Protein AF-A0A7S4AYZ2-F1 (afdb_monomer_lite)

Radius of gyration: 15.73 Å; chains: 1; bounding box: 44×22×60 Å

Sequence (124 aa):
MPMAVESQPIQPYELGKRILAAESVDELFSIFARHGGLYSGINVSATWTRLAKLTRGPTLSLDEKLLTLALHSKSMVERGELNARALANVAYAVARCTGKARLYTTPLFSAIADASTPQAYAFK

Secondary structure (DSSP, 8-state):
--------PPPHHHHHHHHHH--SHHHHHHHHHHHGGG--HHHHHHHHHHHHHHT-SS----HHHHHHHHHHHHHHHHTT-S-HHHHHHHHHHHHT--THHHHHHHHHHHHHHHHHS-------

Structure (mmCIF, N/CA/C/O backbone):
data_AF-A0A7S4AYZ2-F1
#
_entry.id   AF-A0A7S4AYZ2-F1
#
loop_
_atom_site.group_PDB
_atom_site.id
_atom_site.type_symbol
_atom_site.label_atom_id
_atom_site.label_alt_id
_atom_site.label_comp_id
_atom_site.label_asym_id
_atom_site.label_entity_id
_atom_site.label_seq_id
_atom_site.pdbx_PDB_ins_code
_atom_site.Cartn_x
_atom_site.Cartn_y
_atom_site.Cartn_z
_atom_site.occupancy
_atom_site.B_iso_or_equiv
_atom_site.auth_seq_id
_atom_site.auth_comp_id
_atom_site.auth_asym_id
_atom_site.auth_atom_id
_atom_site.pdbx_PDB_model_num
ATOM 1 N N . MET A 1 1 ? 27.521 8.648 27.748 1.00 45.00 1 MET A N 1
ATOM 2 C CA . MET A 1 1 ? 27.099 8.800 26.339 1.00 45.00 1 MET A CA 1
ATOM 3 C C . MET A 1 1 ? 26.248 7.591 25.983 1.00 45.00 1 MET A C 1
ATOM 5 O O . MET A 1 1 ? 26.769 6.491 26.122 1.00 45.00 1 MET A O 1
ATOM 9 N N . PRO A 1 2 ? 24.958 7.728 25.632 1.00 47.03 2 PRO A N 1
ATOM 10 C CA . PRO A 1 2 ? 24.174 6.583 25.191 1.00 47.03 2 PRO A CA 1
ATOM 11 C C . PRO A 1 2 ? 24.628 6.202 23.782 1.00 47.03 2 PRO A C 1
ATOM 13 O O . PRO A 1 2 ? 24.731 7.063 22.909 1.00 47.03 2 PRO A O 1
ATOM 16 N N . MET A 1 3 ? 24.936 4.922 23.587 1.00 39.75 3 MET A N 1
ATOM 17 C CA . MET A 1 3 ? 25.272 4.366 22.283 1.00 39.75 3 MET A CA 1
ATOM 18 C C . MET A 1 3 ? 24.071 4.518 21.350 1.00 39.75 3 MET A C 1
ATOM 20 O O . MET A 1 3 ? 22.962 4.102 21.690 1.00 39.75 3 MET A O 1
ATOM 24 N N . ALA A 1 4 ? 24.296 5.112 20.179 1.00 47.03 4 ALA A N 1
ATOM 25 C CA . ALA A 1 4 ? 23.352 5.033 19.081 1.00 47.03 4 ALA A CA 1
ATOM 26 C C . ALA A 1 4 ? 23.152 3.548 18.760 1.00 47.03 4 ALA A C 1
ATOM 28 O O . ALA A 1 4 ? 24.080 2.867 18.328 1.00 47.03 4 ALA A O 1
ATOM 29 N N . VAL A 1 5 ? 21.956 3.030 19.036 1.00 45.28 5 VAL A N 1
ATOM 30 C CA . VAL A 1 5 ? 21.545 1.714 18.558 1.00 45.28 5 VAL A CA 1
ATOM 31 C C . VAL A 1 5 ? 21.401 1.859 17.049 1.00 45.28 5 VAL A C 1
ATOM 33 O O . VAL A 1 5 ? 20.355 2.283 16.553 1.00 45.28 5 VAL A O 1
ATOM 36 N N . GLU A 1 6 ? 22.483 1.581 16.322 1.00 44.69 6 GLU A N 1
ATOM 37 C CA . GLU A 1 6 ? 22.440 1.399 14.878 1.00 44.69 6 GLU A CA 1
ATOM 38 C C . GLU A 1 6 ? 21.406 0.315 14.598 1.00 44.69 6 GLU A C 1
ATOM 40 O O . GLU A 1 6 ? 21.580 -0.872 14.881 1.00 44.69 6 GLU A O 1
ATOM 45 N N . SER A 1 7 ? 20.252 0.766 14.120 1.00 53.22 7 SER A N 1
ATOM 46 C CA . SER A 1 7 ? 19.160 -0.105 13.737 1.00 53.22 7 SER A CA 1
ATOM 47 C C . SER A 1 7 ? 19.644 -0.857 12.507 1.00 53.22 7 SER A C 1
ATOM 49 O O . SER A 1 7 ? 19.726 -0.262 11.434 1.00 53.22 7 SER A O 1
ATOM 51 N N . GLN A 1 8 ? 20.022 -2.130 12.661 1.00 51.75 8 GLN A N 1
ATOM 52 C CA . GLN A 1 8 ? 20.394 -2.972 11.525 1.00 51.75 8 GLN A CA 1
ATOM 53 C C . GLN A 1 8 ? 19.363 -2.811 10.392 1.00 51.75 8 GLN A C 1
ATOM 55 O O . GLN A 1 8 ? 18.158 -2.769 10.680 1.00 51.75 8 GLN A O 1
ATOM 60 N N . PRO A 1 9 ? 19.795 -2.733 9.118 1.00 59.00 9 PRO A N 1
ATOM 61 C CA . PRO A 1 9 ? 18.874 -2.637 7.995 1.00 59.00 9 PRO A CA 1
ATOM 62 C C . PRO A 1 9 ? 17.898 -3.814 8.039 1.00 59.00 9 PRO A C 1
ATOM 64 O O . PRO A 1 9 ? 18.303 -4.975 7.945 1.00 59.00 9 PRO A O 1
ATOM 67 N N . ILE A 1 10 ? 16.605 -3.534 8.218 1.00 67.44 10 ILE A N 1
ATOM 68 C CA . ILE A 1 10 ? 15.588 -4.585 8.206 1.00 67.44 10 ILE A CA 1
ATOM 69 C C . ILE A 1 10 ? 15.531 -5.146 6.788 1.00 67.44 10 ILE A C 1
ATOM 71 O O . ILE A 1 10 ? 15.185 -4.439 5.843 1.00 67.44 10 ILE A O 1
ATOM 75 N N . GLN A 1 11 ? 15.858 -6.430 6.654 1.00 78.62 11 GLN A N 1
ATOM 76 C CA . GLN A 1 11 ? 15.772 -7.145 5.385 1.00 78.62 11 GLN A CA 1
ATOM 77 C C . GLN A 1 11 ? 14.334 -7.085 4.836 1.00 78.62 11 GLN A C 1
ATOM 79 O O . GLN A 1 11 ? 13.388 -7.245 5.616 1.00 78.62 11 GLN A O 1
ATOM 84 N N . PRO A 1 12 ? 14.130 -6.925 3.512 1.00 76.44 12 PRO A N 1
ATOM 85 C CA . PRO A 1 12 ? 12.796 -6.793 2.922 1.00 76.44 12 PRO A CA 1
ATOM 86 C C . PRO A 1 12 ? 11.817 -7.896 3.346 1.00 76.44 12 PRO A C 1
ATOM 88 O O . PRO A 1 12 ? 10.649 -7.623 3.597 1.00 76.44 12 PRO A O 1
ATOM 91 N N . TYR A 1 13 ? 12.299 -9.129 3.505 1.00 80.69 13 TYR A N 1
ATOM 92 C CA . TYR A 1 13 ? 11.485 -10.259 3.952 1.00 80.69 13 TYR A CA 1
ATOM 93 C C . TYR A 1 13 ? 10.962 -10.112 5.393 1.00 80.69 13 TYR A C 1
ATOM 95 O O . TYR A 1 13 ? 9.785 -10.361 5.659 1.00 80.69 13 TYR A O 1
ATOM 103 N N . GLU A 1 14 ? 11.808 -9.659 6.321 1.00 85.81 14 GLU A N 1
ATOM 104 C CA . GLU A 1 14 ? 11.422 -9.432 7.720 1.00 85.81 14 GLU A CA 1
ATOM 105 C C . GLU A 1 14 ? 10.459 -8.247 7.851 1.00 85.81 14 GLU A C 1
ATOM 107 O O . GLU A 1 14 ? 9.512 -8.289 8.641 1.00 85.81 14 GLU A O 1
ATOM 112 N N . LEU A 1 15 ? 10.630 -7.221 7.012 1.00 88.31 15 LEU A N 1
ATOM 113 C CA . LEU A 1 15 ? 9.667 -6.128 6.916 1.00 88.31 15 LEU A CA 1
ATOM 114 C C . LEU A 1 15 ? 8.310 -6.623 6.392 1.00 88.31 15 LEU A C 1
ATOM 116 O O . LEU A 1 15 ? 7.276 -6.278 6.962 1.00 88.31 15 LEU A O 1
ATOM 120 N N . GLY A 1 16 ? 8.309 -7.492 5.377 1.00 89.00 16 GLY A N 1
ATOM 121 C CA . GLY A 1 16 ? 7.105 -8.142 4.859 1.00 89.00 16 GLY A CA 1
ATOM 122 C C . GLY A 1 16 ? 6.338 -8.929 5.926 1.00 89.00 16 GLY A C 1
ATOM 123 O O . GLY A 1 16 ? 5.117 -8.800 6.025 1.00 89.00 16 GLY A O 1
ATOM 124 N N . LYS A 1 17 ? 7.033 -9.689 6.785 1.00 89.88 17 LYS A N 1
ATOM 125 C CA . LYS A 1 17 ? 6.398 -10.392 7.917 1.00 89.88 17 LYS A CA 1
ATOM 126 C C . LYS A 1 17 ? 5.720 -9.428 8.887 1.00 89.88 17 LYS A C 1
ATOM 128 O O . LYS A 1 17 ? 4.570 -9.654 9.250 1.00 89.88 17 LYS A O 1
ATOM 133 N N . ARG A 1 18 ? 6.401 -8.342 9.270 1.00 92.06 18 ARG A N 1
ATOM 134 C CA . ARG A 1 18 ? 5.843 -7.315 10.170 1.00 92.06 18 ARG A CA 1
ATOM 135 C C . ARG A 1 18 ? 4.607 -6.649 9.575 1.00 92.06 18 ARG A C 1
ATOM 137 O O . ARG A 1 18 ? 3.596 -6.524 10.253 1.00 92.06 18 ARG A O 1
ATOM 144 N N . ILE A 1 19 ? 4.663 -6.293 8.291 1.00 94.06 19 ILE A N 1
ATOM 145 C CA . ILE A 1 19 ? 3.518 -5.749 7.551 1.00 94.06 19 ILE A CA 1
ATOM 146 C C . ILE A 1 19 ? 2.325 -6.708 7.622 1.00 94.06 19 ILE A C 1
ATOM 148 O O . ILE A 1 19 ? 1.208 -6.287 7.906 1.00 94.06 19 ILE A O 1
ATOM 152 N N . LEU A 1 20 ? 2.543 -8.001 7.373 1.00 92.31 20 LEU A N 1
ATOM 153 C CA . LEU A 1 20 ? 1.466 -8.992 7.373 1.00 92.31 20 LEU A CA 1
ATOM 154 C C . LEU A 1 20 ? 0.916 -9.298 8.773 1.00 92.31 20 LEU A C 1
ATOM 156 O O . LEU A 1 20 ? -0.255 -9.680 8.876 1.00 92.31 20 LEU A O 1
ATOM 160 N N . ALA A 1 21 ? 1.739 -9.125 9.808 1.00 93.81 21 ALA A N 1
ATOM 161 C CA . ALA A 1 21 ? 1.371 -9.301 11.208 1.00 93.81 21 ALA A CA 1
ATOM 162 C C . ALA A 1 21 ? 0.566 -8.121 11.778 1.00 93.81 21 ALA A C 1
ATOM 164 O O . ALA A 1 21 ? -0.198 -8.343 12.707 1.00 93.81 21 ALA A O 1
ATOM 165 N N . ALA A 1 22 ? 0.676 -6.919 11.197 1.00 94.38 22 ALA A N 1
ATOM 166 C CA . ALA A 1 22 ? 0.035 -5.705 11.711 1.00 94.38 22 ALA A CA 1
ATOM 167 C C . ALA A 1 22 ? -1.461 -5.902 12.006 1.00 94.38 22 ALA A C 1
ATOM 169 O O . ALA A 1 22 ? -2.245 -6.197 11.102 1.00 94.38 22 ALA A O 1
ATOM 170 N N . GLU A 1 23 ? -1.883 -5.729 13.249 1.00 91.69 23 GLU A N 1
ATOM 171 C CA . GLU A 1 23 ? -3.230 -6.039 13.734 1.00 91.69 23 GLU A CA 1
ATOM 172 C C . GLU A 1 23 ? -4.233 -4.915 13.461 1.00 91.69 23 GLU A C 1
ATOM 174 O O . GLU A 1 23 ? -5.439 -5.154 13.417 1.00 91.69 23 GLU A O 1
ATOM 179 N N . SER A 1 24 ? -3.742 -3.701 13.205 1.00 90.38 24 SER A N 1
ATOM 180 C CA . SER A 1 24 ? -4.565 -2.519 12.944 1.00 90.38 24 SER A CA 1
ATOM 181 C C . SER A 1 24 ? -4.049 -1.680 11.776 1.00 90.38 24 SER A C 1
ATOM 183 O O . SER A 1 24 ? -2.901 -1.796 11.338 1.00 90.38 24 SER A O 1
ATOM 185 N N . VAL A 1 25 ? -4.916 -0.809 11.250 1.00 89.19 25 VAL A N 1
ATOM 186 C CA . VAL A 1 25 ? -4.551 0.110 10.163 1.00 89.19 25 VAL A CA 1
ATOM 187 C C . VAL A 1 25 ? -3.525 1.145 10.637 1.00 89.19 25 VAL A C 1
ATOM 189 O O . VAL A 1 25 ? -2.601 1.474 9.895 1.00 89.19 25 VAL A O 1
ATOM 192 N N . ASP A 1 26 ? -3.633 1.621 11.879 1.00 89.50 26 ASP A N 1
ATOM 193 C CA . ASP A 1 26 ? -2.661 2.557 12.450 1.00 89.50 26 ASP A CA 1
ATOM 194 C C . ASP A 1 26 ? -1.290 1.922 12.668 1.00 89.50 26 ASP A C 1
ATOM 196 O O . ASP A 1 26 ? -0.272 2.561 12.394 1.00 89.50 26 ASP A O 1
ATOM 200 N N . GLU A 1 27 ? -1.241 0.658 13.091 1.00 92.19 27 GLU A N 1
ATOM 201 C CA . GLU A 1 27 ? 0.013 -0.089 13.167 1.00 92.19 27 GLU A CA 1
ATOM 202 C C . GLU A 1 27 ? 0.635 -0.251 11.776 1.00 92.19 27 GLU A C 1
ATOM 204 O O . GLU A 1 27 ? 1.815 0.045 11.584 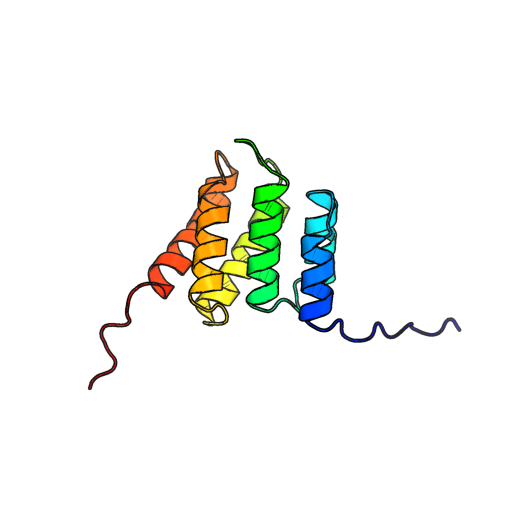1.00 92.19 27 GLU A O 1
ATOM 209 N N . LEU A 1 28 ? -0.170 -0.629 10.779 1.00 93.81 28 LEU A N 1
ATOM 210 C CA . LEU A 1 28 ? 0.289 -0.766 9.400 1.00 93.81 28 LEU A CA 1
ATOM 211 C C . LEU A 1 28 ? 0.881 0.546 8.860 1.00 93.81 28 LEU A C 1
ATOM 213 O O . LEU A 1 28 ? 1.965 0.545 8.272 1.00 93.81 28 LEU A O 1
ATOM 217 N N . PHE A 1 29 ? 0.214 1.679 9.095 1.00 92.44 29 PHE A N 1
ATOM 218 C CA . PHE A 1 29 ? 0.747 2.980 8.697 1.00 92.44 29 PHE A CA 1
ATOM 219 C C . PHE A 1 29 ? 1.947 3.425 9.535 1.00 92.44 29 PHE A C 1
ATOM 221 O O . PHE A 1 29 ? 2.808 4.123 9.009 1.00 92.44 29 PHE A O 1
ATOM 228 N N . SER A 1 30 ? 2.059 3.006 10.795 1.00 91.81 30 SER A N 1
ATOM 229 C CA . SER A 1 30 ? 3.249 3.265 11.616 1.00 91.81 30 SER A CA 1
ATOM 230 C C . SER A 1 30 ? 4.470 2.507 11.085 1.00 91.81 30 SER A C 1
ATOM 232 O O . SER A 1 30 ? 5.568 3.064 11.021 1.00 91.81 30 SER A O 1
ATOM 234 N N . ILE A 1 31 ? 4.279 1.263 10.629 1.00 93.75 31 ILE A N 1
ATOM 235 C CA . ILE A 1 31 ? 5.315 0.487 9.932 1.00 93.75 31 ILE A CA 1
ATOM 236 C C . ILE A 1 31 ? 5.721 1.198 8.637 1.00 93.75 31 ILE A C 1
ATOM 238 O O . ILE A 1 31 ? 6.914 1.345 8.369 1.00 93.75 31 ILE A O 1
ATOM 242 N N . PHE A 1 32 ? 4.749 1.667 7.849 1.00 93.56 32 PHE A N 1
ATOM 243 C CA . PHE A 1 32 ? 5.020 2.420 6.623 1.00 93.56 32 PHE A CA 1
ATOM 244 C C . PHE A 1 32 ? 5.756 3.740 6.893 1.00 93.56 32 PHE A C 1
ATOM 246 O O . PHE A 1 32 ? 6.760 4.009 6.247 1.00 93.56 32 PHE A O 1
ATOM 253 N N . ALA A 1 33 ? 5.339 4.532 7.880 1.00 91.31 33 ALA A N 1
ATOM 254 C CA . ALA A 1 33 ? 6.001 5.791 8.216 1.00 91.31 33 ALA A CA 1
ATOM 255 C C . ALA A 1 33 ? 7.464 5.584 8.641 1.00 91.31 33 ALA A C 1
ATOM 257 O O . ALA A 1 33 ? 8.331 6.383 8.298 1.00 91.31 33 ALA A O 1
ATOM 258 N N . ARG A 1 34 ? 7.755 4.491 9.358 1.00 92.38 34 ARG A N 1
ATOM 259 C CA . ARG A 1 34 ? 9.106 4.188 9.846 1.00 92.38 34 ARG A CA 1
ATOM 260 C C . ARG A 1 34 ? 10.015 3.559 8.789 1.00 92.38 34 ARG A C 1
ATOM 262 O O . ARG A 1 34 ? 11.221 3.779 8.822 1.00 92.38 34 ARG A O 1
ATOM 269 N N . HIS A 1 35 ? 9.462 2.746 7.891 1.00 91.69 35 HIS A N 1
ATOM 270 C CA . HIS A 1 35 ? 10.252 1.892 6.997 1.00 91.69 35 HIS A CA 1
ATOM 271 C C . HIS A 1 35 ? 9.924 2.059 5.509 1.00 91.69 35 HIS A C 1
ATOM 273 O O . HIS A 1 35 ? 10.508 1.359 4.689 1.00 91.69 35 HIS A O 1
ATOM 279 N N . GLY A 1 36 ? 9.026 2.973 5.139 1.00 86.44 36 GLY A N 1
ATOM 280 C CA . GLY A 1 36 ? 8.555 3.174 3.764 1.00 86.44 36 GLY A CA 1
ATOM 281 C C . GLY A 1 36 ? 9.677 3.472 2.772 1.00 86.44 36 GLY A C 1
ATOM 282 O O . GLY A 1 36 ? 9.655 2.974 1.656 1.00 86.44 36 GLY A O 1
ATOM 283 N N . GLY A 1 37 ? 10.723 4.186 3.199 1.00 88.00 37 GLY A N 1
ATOM 284 C CA . GLY A 1 37 ? 11.915 4.424 2.374 1.00 88.00 37 GLY A CA 1
ATOM 285 C C . GLY A 1 37 ? 12.712 3.159 2.012 1.00 88.00 37 GLY A C 1
ATOM 286 O O . GLY A 1 37 ? 13.542 3.209 1.115 1.00 88.00 37 GLY A O 1
ATOM 287 N N . LEU A 1 38 ? 12.455 2.031 2.683 1.00 89.50 38 LEU A N 1
ATOM 288 C CA . LEU A 1 38 ? 13.093 0.727 2.454 1.00 89.50 38 LEU A CA 1
ATOM 289 C C . LEU A 1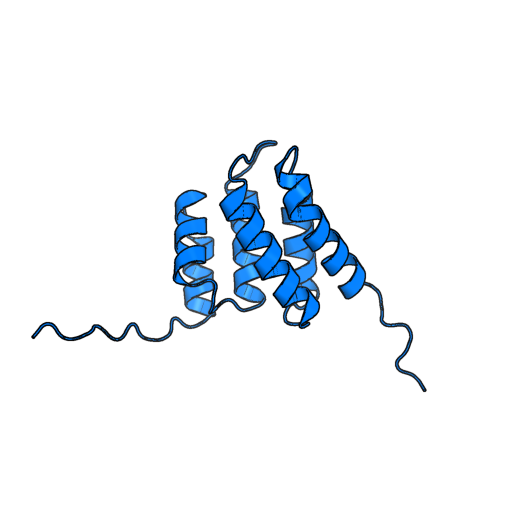 38 ? 12.143 -0.277 1.778 1.00 89.50 38 LEU A C 1
ATOM 291 O O . LEU A 1 38 ? 12.407 -1.484 1.750 1.00 89.50 38 LEU A O 1
ATOM 295 N N . TYR A 1 39 ? 10.981 0.173 1.300 1.00 90.94 39 TYR A N 1
ATOM 296 C CA . TYR A 1 39 ? 10.024 -0.719 0.662 1.00 90.94 39 TYR A CA 1
ATOM 297 C C . TYR A 1 39 ? 10.558 -1.233 -0.677 1.00 90.94 39 TYR A C 1
ATOM 299 O O . TYR A 1 39 ? 11.045 -0.485 -1.515 1.00 90.94 39 TYR A O 1
ATOM 307 N N . SER A 1 40 ? 10.414 -2.540 -0.883 1.00 90.44 40 SER A N 1
ATOM 308 C CA . SER A 1 40 ? 10.503 -3.179 -2.195 1.00 90.44 40 SER A CA 1
ATOM 309 C C . SER A 1 40 ? 9.095 -3.393 -2.759 1.00 90.44 40 SER A C 1
ATOM 311 O O . SER A 1 40 ? 8.103 -3.250 -2.034 1.00 90.44 40 SER A O 1
ATOM 313 N N . GLY A 1 41 ? 8.983 -3.825 -4.020 1.00 87.69 41 GLY A N 1
ATOM 314 C CA . GLY A 1 41 ? 7.691 -4.194 -4.609 1.00 87.69 41 GLY A CA 1
ATOM 315 C C . GLY A 1 41 ? 6.926 -5.253 -3.795 1.00 87.69 41 GLY A C 1
ATOM 316 O O . GLY A 1 41 ? 5.696 -5.211 -3.725 1.00 87.69 41 GLY A O 1
ATOM 317 N N . ILE A 1 42 ? 7.638 -6.151 -3.099 1.00 89.75 42 ILE A N 1
ATOM 318 C CA . ILE A 1 42 ? 7.036 -7.138 -2.186 1.00 89.75 42 ILE A CA 1
ATOM 319 C C . ILE A 1 42 ? 6.380 -6.438 -0.989 1.00 89.75 42 ILE A C 1
ATOM 321 O O . ILE A 1 42 ? 5.246 -6.761 -0.639 1.00 89.75 42 ILE A O 1
ATOM 325 N N . ASN A 1 43 ? 7.061 -5.456 -0.393 1.00 93.62 43 ASN A N 1
ATOM 326 C CA . ASN A 1 43 ? 6.581 -4.739 0.790 1.00 93.62 43 ASN A CA 1
ATOM 327 C C . ASN A 1 43 ? 5.371 -3.866 0.458 1.00 93.62 43 ASN A C 1
ATOM 329 O O . ASN A 1 43 ? 4.365 -3.947 1.154 1.00 93.62 43 ASN A O 1
ATOM 333 N N . VAL A 1 44 ? 5.414 -3.116 -0.651 1.00 94.00 44 VAL A N 1
ATOM 334 C CA . VAL A 1 44 ? 4.247 -2.353 -1.132 1.00 94.00 44 VAL A CA 1
ATOM 335 C C . VAL A 1 44 ? 3.050 -3.272 -1.345 1.00 94.00 44 VAL A C 1
ATOM 337 O O . VAL A 1 44 ? 1.959 -2.998 -0.843 1.00 94.00 44 VAL A O 1
ATOM 340 N N . SER A 1 45 ? 3.250 -4.388 -2.052 1.00 93.31 45 SER A N 1
ATOM 341 C CA . SER A 1 45 ? 2.181 -5.350 -2.323 1.00 93.31 45 SER A CA 1
ATOM 342 C C . SER A 1 45 ? 1.592 -5.935 -1.034 1.00 93.31 45 SER A C 1
ATOM 344 O O . SER A 1 45 ? 0.367 -6.024 -0.890 1.00 93.31 45 SER A O 1
ATOM 346 N N . ALA A 1 46 ? 2.446 -6.290 -0.070 1.00 94.25 46 ALA A N 1
ATOM 347 C CA . ALA A 1 46 ? 2.031 -6.786 1.237 1.00 94.25 46 ALA A CA 1
ATOM 348 C C . ALA A 1 46 ? 1.244 -5.727 2.025 1.00 94.25 46 ALA A C 1
ATOM 350 O O . ALA A 1 46 ? 0.205 -6.059 2.598 1.00 94.25 46 ALA A O 1
ATOM 351 N N . THR A 1 47 ? 1.676 -4.463 1.999 1.00 95.00 47 THR A N 1
ATOM 352 C CA . THR A 1 47 ? 1.014 -3.353 2.700 1.00 95.00 47 THR A CA 1
ATOM 353 C C . THR A 1 47 ? -0.386 -3.120 2.159 1.00 95.00 47 THR A C 1
ATOM 355 O O . THR A 1 47 ? -1.339 -3.120 2.933 1.00 95.00 47 THR A O 1
ATOM 358 N N . TRP A 1 48 ? -0.552 -3.029 0.839 1.00 93.56 48 TRP A N 1
ATOM 359 C CA . TRP A 1 48 ? -1.873 -2.898 0.215 1.00 93.56 48 TRP A CA 1
ATOM 360 C C . TRP A 1 48 ? -2.781 -4.098 0.502 1.00 93.56 48 TRP A C 1
ATOM 362 O O . TRP A 1 48 ? -3.952 -3.936 0.850 1.00 93.56 48 TRP A O 1
ATOM 372 N N . THR A 1 49 ? -2.231 -5.311 0.433 1.00 91.25 49 THR A N 1
ATOM 373 C CA . THR A 1 49 ? -2.979 -6.538 0.739 1.00 91.25 49 THR A CA 1
ATOM 374 C C . THR A 1 49 ? -3.444 -6.565 2.194 1.00 91.25 49 THR A C 1
ATOM 376 O O . THR A 1 49 ? -4.592 -6.925 2.472 1.00 91.25 49 THR A O 1
ATOM 379 N N . ARG A 1 50 ? -2.571 -6.196 3.141 1.00 92.94 50 ARG A N 1
ATOM 380 C CA . ARG A 1 50 ? -2.921 -6.143 4.561 1.00 92.94 50 ARG A CA 1
ATOM 381 C C . ARG A 1 50 ? -3.936 -5.041 4.828 1.00 92.94 50 ARG A C 1
ATOM 383 O O . ARG A 1 50 ? -4.933 -5.314 5.490 1.00 92.94 50 ARG A O 1
ATOM 390 N N . LEU A 1 51 ? -3.743 -3.855 4.252 1.00 90.81 51 LEU A N 1
ATOM 391 C CA . LEU A 1 51 ? -4.677 -2.739 4.360 1.00 90.81 51 LEU A CA 1
ATOM 392 C C . LEU A 1 51 ? -6.083 -3.172 3.937 1.00 90.81 51 LEU A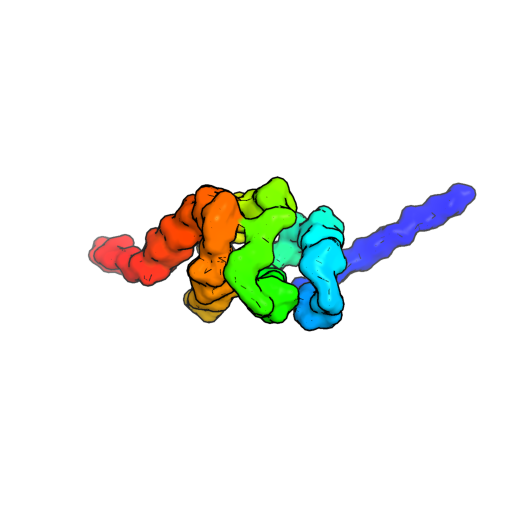 C 1
ATOM 394 O O . LEU A 1 51 ? -7.024 -3.023 4.709 1.00 90.81 51 LEU A O 1
ATOM 398 N N . ALA A 1 52 ? -6.225 -3.817 2.777 1.00 87.00 52 ALA A N 1
ATOM 399 C CA . ALA A 1 52 ? -7.511 -4.313 2.282 1.00 87.00 52 ALA A CA 1
ATOM 400 C C . ALA A 1 52 ? -8.149 -5.402 3.175 1.00 87.00 52 ALA A C 1
ATOM 402 O O . ALA A 1 52 ? -9.370 -5.594 3.153 1.00 87.00 52 ALA A O 1
ATOM 403 N N . LYS A 1 53 ? -7.350 -6.158 3.941 1.00 88.69 53 LYS A N 1
ATOM 404 C CA . LYS A 1 53 ? -7.851 -7.144 4.916 1.00 88.69 53 LYS A CA 1
ATOM 405 C C . LYS A 1 53 ? -8.320 -6.486 6.210 1.00 88.69 53 LYS A C 1
ATOM 407 O O . LYS A 1 53 ? -9.360 -6.880 6.725 1.00 88.69 53 LYS A O 1
ATOM 412 N N . LEU A 1 54 ? -7.576 -5.501 6.703 1.00 88.19 54 LEU A N 1
ATOM 413 C CA . LEU A 1 54 ? -7.912 -4.750 7.915 1.00 88.19 54 LEU A CA 1
ATOM 414 C C . LEU A 1 54 ? -9.147 -3.862 7.725 1.00 88.19 54 LEU A C 1
ATOM 416 O O . LEU A 1 54 ? -9.813 -3.503 8.686 1.00 88.19 54 LEU A O 1
ATOM 420 N N . THR A 1 55 ? -9.477 -3.541 6.476 1.00 81.06 55 THR A N 1
ATOM 421 C CA . THR A 1 55 ? -10.518 -2.574 6.106 1.00 81.06 55 THR A CA 1
ATOM 422 C C . THR A 1 55 ? -11.682 -3.265 5.407 1.00 81.06 55 THR A C 1
ATOM 424 O O . THR A 1 55 ? -12.230 -2.771 4.428 1.00 81.06 55 THR A O 1
ATOM 427 N N . ARG A 1 56 ? -12.051 -4.470 5.869 1.00 68.62 56 ARG A N 1
ATOM 428 C CA . ARG A 1 56 ? -13.207 -5.225 5.357 1.00 68.62 56 ARG A CA 1
ATOM 429 C C . ARG A 1 56 ? -14.512 -4.432 5.568 1.00 68.62 56 ARG A C 1
ATOM 431 O O . ARG A 1 56 ? -15.215 -4.643 6.544 1.00 68.62 56 ARG A O 1
ATOM 438 N N . GLY A 1 57 ? -14.825 -3.539 4.629 1.00 59.56 57 GLY A N 1
ATOM 439 C CA . GLY A 1 57 ? -16.022 -2.700 4.590 1.00 59.56 57 GLY A CA 1
ATOM 440 C C . GLY A 1 57 ? -15.815 -1.459 3.701 1.00 59.56 57 GLY A C 1
ATOM 441 O O . GLY A 1 57 ? -14.676 -1.103 3.401 1.00 59.56 57 GLY A O 1
ATOM 442 N N . PRO A 1 58 ? -16.887 -0.796 3.237 1.00 52.22 58 PRO A N 1
ATOM 443 C CA . PRO A 1 58 ? -16.798 0.391 2.393 1.00 52.22 58 PRO A CA 1
ATOM 444 C C . PRO A 1 58 ? -16.574 1.658 3.226 1.00 52.22 58 PRO A C 1
ATOM 446 O O . PRO A 1 58 ? -17.438 2.527 3.248 1.00 52.22 58 PRO A O 1
ATOM 449 N N . THR A 1 59 ? -15.457 1.798 3.945 1.00 56.31 59 THR A N 1
ATOM 450 C CA . THR A 1 59 ? -15.051 3.113 4.482 1.00 56.31 59 THR A CA 1
ATOM 451 C C . THR A 1 59 ? -13.595 3.109 4.938 1.00 56.31 59 THR A C 1
ATOM 453 O O . THR A 1 59 ? -13.228 2.395 5.865 1.00 56.31 59 THR A O 1
ATOM 456 N N . LEU A 1 60 ? -12.769 3.956 4.329 1.00 60.28 60 LEU A N 1
ATOM 457 C CA . LEU A 1 60 ? -11.494 4.375 4.905 1.00 60.28 60 LEU A CA 1
ATOM 458 C C . LEU A 1 60 ? -11.429 5.899 4.852 1.00 60.28 60 LEU A C 1
ATOM 460 O O . LEU A 1 60 ? -11.265 6.458 3.773 1.00 60.28 60 LEU A O 1
ATOM 464 N N . SER A 1 61 ? -11.548 6.556 6.007 1.00 63.34 61 SER A N 1
ATOM 465 C CA . SER A 1 61 ? -11.153 7.957 6.186 1.00 63.34 61 SER A CA 1
ATOM 466 C C . SER A 1 61 ? -9.830 7.997 6.954 1.00 63.34 61 SER A C 1
ATOM 468 O O . SER A 1 61 ? -9.799 8.122 8.177 1.00 63.34 61 SER A O 1
ATOM 470 N N . LEU A 1 62 ? -8.735 7.819 6.218 1.00 68.25 62 LEU A N 1
ATOM 471 C CA . LEU A 1 62 ? -7.343 7.989 6.664 1.00 68.25 62 LEU A CA 1
ATOM 472 C C . LEU A 1 62 ? -6.590 8.736 5.558 1.00 68.25 62 LEU A C 1
ATOM 474 O O . LEU A 1 62 ? -5.580 8.276 5.026 1.00 68.25 62 LEU A O 1
ATOM 478 N N . ASP A 1 63 ? -7.180 9.862 5.170 1.00 74.50 63 ASP A N 1
ATOM 479 C CA . ASP A 1 63 ? -6.995 10.520 3.879 1.00 74.50 63 ASP A CA 1
ATOM 480 C C . ASP A 1 63 ? -5.527 10.880 3.592 1.00 74.50 63 ASP A C 1
ATOM 482 O O . ASP A 1 63 ? -5.008 10.543 2.529 1.00 74.50 63 ASP A O 1
ATOM 486 N N . GLU A 1 64 ? -4.814 11.458 4.561 1.00 78.62 64 GLU A N 1
ATOM 487 C CA . GLU A 1 64 ? -3.411 11.858 4.381 1.00 78.62 64 GLU A CA 1
ATOM 488 C C . GLU A 1 64 ? -2.455 10.662 4.317 1.00 78.62 64 GLU A C 1
ATOM 490 O O . GLU A 1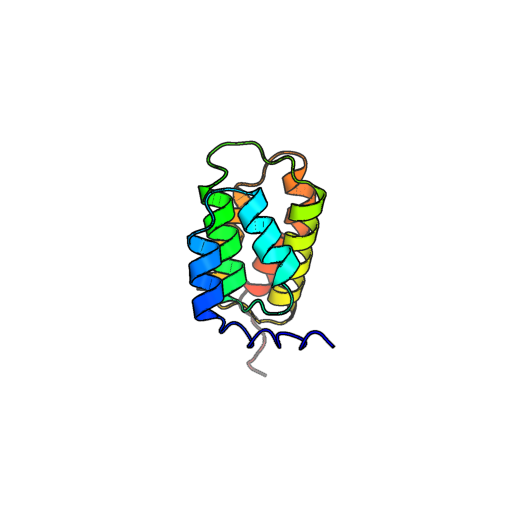 64 ? -1.643 10.563 3.398 1.00 78.62 64 GLU A O 1
ATOM 495 N N . LYS A 1 65 ? -2.577 9.707 5.251 1.00 87.44 65 LYS A N 1
ATOM 496 C CA . LYS A 1 65 ? -1.709 8.517 5.290 1.00 87.44 65 LYS A CA 1
ATOM 497 C C . LYS A 1 65 ? -1.898 7.658 4.035 1.00 87.44 65 LYS A C 1
ATOM 499 O O . LYS A 1 65 ? -0.928 7.140 3.476 1.00 87.44 65 LYS A O 1
ATOM 504 N N . LEU A 1 66 ? -3.144 7.536 3.570 1.00 88.06 66 LEU A N 1
ATOM 505 C CA . LEU A 1 66 ? -3.476 6.830 2.338 1.00 88.06 66 LEU A CA 1
ATOM 506 C C . LEU A 1 66 ? -2.914 7.548 1.108 1.00 88.06 66 LEU A C 1
ATOM 508 O O . LEU A 1 66 ? -2.361 6.882 0.235 1.00 88.06 66 LEU A O 1
ATOM 512 N N . LEU A 1 67 ? -3.010 8.880 1.046 1.00 88.81 67 LEU A N 1
ATOM 513 C CA . LEU A 1 67 ? -2.403 9.666 -0.026 1.00 88.81 67 LEU A CA 1
ATOM 514 C C . LEU A 1 67 ? -0.886 9.460 -0.075 1.00 88.81 67 LEU A C 1
ATOM 516 O O . LEU A 1 67 ? -0.345 9.198 -1.147 1.00 88.81 67 LEU A O 1
ATOM 520 N N . THR A 1 68 ? -0.195 9.502 1.068 1.00 91.44 68 THR A N 1
ATOM 521 C CA . THR A 1 68 ? 1.253 9.251 1.119 1.00 91.44 68 THR A CA 1
ATOM 522 C C . THR A 1 68 ? 1.602 7.852 0.610 1.00 91.44 68 THR A C 1
ATOM 524 O O . THR A 1 68 ? 2.505 7.708 -0.216 1.00 91.44 68 THR A O 1
ATOM 527 N N . LEU A 1 69 ? 0.869 6.818 1.042 1.00 93.56 69 LEU A N 1
ATOM 528 C CA . LEU A 1 69 ? 1.068 5.453 0.550 1.00 93.56 69 LEU A CA 1
ATOM 529 C C . LEU A 1 69 ? 0.795 5.346 -0.958 1.00 93.56 69 LEU A C 1
ATOM 531 O O . LEU A 1 69 ? 1.546 4.676 -1.671 1.00 93.56 69 LEU A O 1
ATOM 535 N N . ALA A 1 70 ? -0.249 6.011 -1.456 1.00 93.19 70 ALA A N 1
ATOM 536 C CA . ALA A 1 70 ? -0.612 6.006 -2.868 1.00 93.19 70 ALA A CA 1
ATOM 537 C C . ALA A 1 70 ? 0.452 6.682 -3.743 1.00 93.19 70 ALA A C 1
ATOM 539 O O . ALA A 1 70 ? 0.860 6.104 -4.749 1.00 93.19 70 ALA A O 1
ATOM 540 N N . LEU A 1 71 ? 0.959 7.850 -3.336 1.00 93.88 71 LEU A N 1
ATOM 541 C CA . LEU A 1 71 ? 2.029 8.563 -4.041 1.00 93.88 71 LEU A CA 1
ATOM 542 C C . LEU A 1 71 ? 3.340 7.773 -4.039 1.00 93.88 71 LEU A C 1
ATOM 544 O O . LEU A 1 71 ? 3.985 7.649 -5.079 1.00 93.88 71 LEU A O 1
ATOM 548 N N . HIS A 1 72 ? 3.706 7.190 -2.895 1.00 95.00 72 HIS A N 1
ATOM 549 C CA . HIS A 1 72 ? 4.880 6.329 -2.800 1.00 95.00 72 HIS A CA 1
ATOM 550 C C . HIS A 1 72 ? 4.759 5.121 -3.738 1.00 95.00 72 HIS A C 1
ATOM 552 O O . HIS A 1 72 ? 5.649 4.869 -4.547 1.00 95.00 72 HIS A O 1
ATOM 558 N N . SER A 1 73 ? 3.619 4.426 -3.695 1.00 95.44 73 SER A N 1
ATOM 559 C CA . SER A 1 73 ? 3.358 3.265 -4.554 1.00 95.44 73 SER A CA 1
ATOM 560 C C . SER A 1 73 ? 3.369 3.644 -6.035 1.00 95.44 73 SER A C 1
ATOM 562 O O . SER A 1 73 ? 3.939 2.914 -6.838 1.00 95.44 73 SER A O 1
ATOM 564 N N . LYS A 1 74 ? 2.799 4.802 -6.398 1.00 95.44 74 LYS A N 1
ATOM 565 C CA . LYS A 1 74 ? 2.802 5.319 -7.773 1.00 95.44 74 LYS A CA 1
ATOM 566 C C . LYS A 1 74 ? 4.230 5.520 -8.264 1.00 95.44 74 LYS A C 1
ATOM 568 O O . LYS A 1 74 ? 4.576 5.039 -9.334 1.00 95.44 74 LYS A O 1
ATOM 573 N N . SER A 1 75 ? 5.066 6.157 -7.449 1.00 94.94 75 SER A N 1
ATOM 574 C CA . SER A 1 75 ? 6.471 6.384 -7.780 1.00 94.94 75 SER A CA 1
ATOM 575 C C . SER A 1 75 ? 7.230 5.071 -8.019 1.00 94.94 75 SER A C 1
ATOM 577 O O . SER A 1 75 ? 8.030 4.986 -8.945 1.00 94.94 75 SER A O 1
ATOM 579 N N . MET A 1 76 ? 6.945 4.021 -7.240 1.00 95.00 76 MET A N 1
ATOM 580 C CA . MET A 1 76 ? 7.537 2.694 -7.457 1.00 95.00 76 MET A CA 1
ATOM 581 C C . MET A 1 76 ? 7.033 2.016 -8.740 1.00 95.00 76 MET A C 1
ATOM 583 O O . MET A 1 76 ? 7.812 1.366 -9.435 1.00 95.00 76 MET A O 1
ATOM 587 N N . VAL A 1 77 ? 5.747 2.177 -9.078 1.00 93.62 77 VAL A N 1
ATOM 588 C CA . VAL A 1 77 ? 5.180 1.698 -10.352 1.00 93.62 77 VAL A CA 1
ATOM 589 C C . VAL A 1 77 ? 5.861 2.389 -11.535 1.00 93.62 77 VAL A C 1
ATOM 591 O O . VAL A 1 77 ? 6.316 1.710 -12.449 1.00 93.62 77 VAL A O 1
ATOM 594 N N . GLU A 1 78 ? 6.002 3.715 -11.488 1.00 92.44 78 GLU A N 1
ATOM 595 C CA . GLU A 1 78 ? 6.637 4.516 -12.547 1.00 92.44 78 GLU A CA 1
ATOM 596 C C . GLU A 1 78 ? 8.122 4.171 -12.744 1.00 92.44 78 GLU A C 1
ATOM 598 O O . GLU A 1 78 ? 8.629 4.248 -13.859 1.00 92.44 78 GLU A O 1
ATOM 603 N N . ARG A 1 79 ? 8.816 3.738 -11.683 1.00 92.19 79 ARG A N 1
ATOM 604 C CA . ARG A 1 79 ? 10.201 3.242 -11.757 1.00 92.19 79 ARG A CA 1
ATOM 605 C C . ARG A 1 79 ? 10.320 1.770 -12.177 1.00 92.19 79 ARG A C 1
ATOM 607 O O . ARG A 1 79 ? 11.434 1.270 -12.289 1.00 92.19 79 ARG A O 1
ATOM 614 N N . GLY A 1 80 ? 9.209 1.063 -12.395 1.00 90.50 80 GLY A N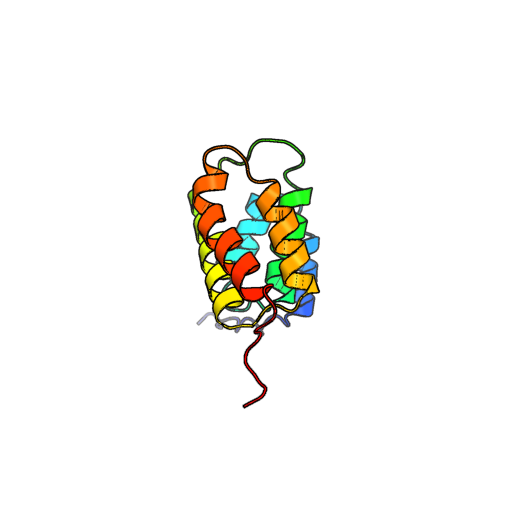 1
ATOM 615 C CA . GLY A 1 80 ? 9.221 -0.354 -12.775 1.00 90.50 80 GLY A CA 1
ATOM 616 C C . GLY A 1 80 ? 9.636 -1.308 -11.647 1.00 90.50 80 GLY A C 1
ATOM 617 O O . GLY A 1 80 ? 10.086 -2.420 -11.909 1.00 90.50 80 GLY A O 1
ATOM 618 N N . GLU A 1 81 ? 9.489 -0.907 -10.382 1.00 92.25 81 GLU A N 1
ATOM 619 C CA . GLU A 1 81 ? 9.937 -1.689 -9.214 1.00 92.25 81 GLU A CA 1
ATOM 620 C C . GLU A 1 81 ? 8.931 -2.775 -8.784 1.00 92.25 81 GLU A C 1
ATOM 622 O O . GLU A 1 81 ? 9.200 -3.574 -7.879 1.00 92.25 81 GLU A O 1
ATOM 627 N N . LEU A 1 82 ? 7.746 -2.804 -9.402 1.00 92.00 82 LEU A N 1
ATOM 628 C CA . LEU A 1 82 ? 6.689 -3.777 -9.133 1.00 92.00 82 LEU A CA 1
ATOM 629 C C . LEU A 1 82 ? 6.567 -4.763 -10.297 1.00 92.00 82 LEU A C 1
ATOM 631 O O . LEU A 1 82 ? 6.341 -4.379 -11.438 1.00 92.00 82 LEU A O 1
ATOM 635 N N . ASN A 1 83 ? 6.638 -6.058 -9.986 1.00 90.06 83 ASN A N 1
ATOM 636 C CA . ASN A 1 83 ? 6.315 -7.110 -10.949 1.00 90.06 83 ASN A CA 1
ATOM 637 C C . ASN A 1 83 ? 4.793 -7.246 -11.156 1.00 90.06 83 ASN A C 1
ATOM 639 O O . ASN A 1 83 ? 3.994 -6.733 -10.370 1.00 90.06 83 ASN A O 1
ATOM 643 N N . ALA A 1 84 ? 4.386 -8.010 -12.174 1.00 89.69 84 ALA A N 1
ATOM 644 C CA . ALA A 1 84 ? 2.977 -8.198 -12.539 1.00 89.69 84 ALA A CA 1
ATOM 645 C C . ALA A 1 84 ? 2.083 -8.647 -11.366 1.00 89.69 84 ALA A C 1
ATOM 647 O O . ALA A 1 84 ? 0.963 -8.164 -11.201 1.00 89.69 84 ALA A O 1
ATOM 648 N N . ARG A 1 85 ? 2.585 -9.537 -10.498 1.00 89.94 85 ARG A N 1
ATOM 649 C CA . ARG A 1 85 ? 1.839 -10.000 -9.319 1.00 89.94 85 ARG A CA 1
ATOM 650 C C . ARG A 1 85 ? 1.666 -8.889 -8.284 1.00 89.94 85 ARG A C 1
ATOM 652 O O . ARG A 1 85 ? 0.588 -8.754 -7.707 1.00 89.94 85 ARG A O 1
ATOM 659 N N . ALA A 1 86 ? 2.715 -8.107 -8.037 1.00 91.19 86 ALA A N 1
ATOM 660 C CA . ALA A 1 86 ? 2.656 -6.968 -7.133 1.00 91.19 86 ALA A CA 1
ATOM 661 C C . ALA A 1 86 ? 1.661 -5.919 -7.646 1.00 91.19 86 ALA A C 1
ATOM 663 O O . ALA A 1 86 ? 0.807 -5.491 -6.872 1.00 91.19 86 ALA A O 1
ATOM 664 N N . LEU A 1 87 ? 1.706 -5.591 -8.943 1.00 92.75 87 LEU A N 1
ATOM 665 C CA . LEU A 1 87 ? 0.758 -4.682 -9.597 1.00 92.75 87 LEU A CA 1
ATOM 666 C C . LEU A 1 87 ? -0.694 -5.142 -9.416 1.00 92.75 87 LEU A C 1
ATOM 668 O O . LEU A 1 87 ? -1.524 -4.362 -8.953 1.00 92.75 87 LEU A O 1
ATOM 672 N N . ALA A 1 88 ? -0.992 -6.417 -9.688 1.00 91.75 88 ALA A N 1
ATOM 673 C CA . ALA A 1 88 ? -2.342 -6.968 -9.544 1.00 91.75 88 ALA A CA 1
ATOM 674 C C . ALA A 1 88 ? -2.876 -6.867 -8.103 1.00 91.75 88 ALA A C 1
ATOM 676 O O . ALA A 1 88 ? -4.022 -6.474 -7.880 1.00 91.75 88 ALA A O 1
ATOM 677 N N . ASN A 1 89 ? -2.037 -7.170 -7.109 1.00 91.25 89 ASN A N 1
ATOM 678 C CA . ASN A 1 89 ? -2.412 -7.058 -5.698 1.00 91.25 89 ASN A CA 1
ATOM 679 C C . ASN A 1 89 ? -2.698 -5.606 -5.287 1.00 91.25 89 ASN A C 1
ATOM 681 O O . ASN A 1 89 ? -3.660 -5.351 -4.559 1.00 91.25 89 ASN A O 1
ATOM 685 N N . VAL A 1 90 ? -1.873 -4.659 -5.747 1.00 92.38 90 VAL A N 1
ATOM 686 C CA . VAL A 1 90 ? -2.081 -3.231 -5.471 1.00 92.38 90 VAL A CA 1
ATOM 687 C C . VAL A 1 90 ? -3.365 -2.749 -6.144 1.00 92.38 90 VAL A C 1
ATOM 689 O O . VAL A 1 90 ? -4.184 -2.120 -5.479 1.00 92.38 90 VAL A O 1
ATOM 692 N N . ALA A 1 91 ? -3.600 -3.105 -7.410 1.00 91.44 91 ALA A N 1
ATOM 693 C CA . ALA A 1 91 ? -4.824 -2.754 -8.132 1.00 91.44 91 ALA A CA 1
ATOM 694 C C . ALA A 1 91 ? -6.082 -3.266 -7.418 1.00 91.44 91 ALA A C 1
ATOM 696 O O . ALA A 1 91 ? -7.030 -2.508 -7.215 1.00 91.44 91 ALA A O 1
ATOM 697 N N . TYR A 1 92 ? -6.071 -4.530 -6.982 1.00 88.75 92 TYR A N 1
ATOM 698 C CA . TYR A 1 92 ? -7.176 -5.120 -6.229 1.00 88.75 92 TYR A CA 1
ATOM 699 C C . TYR A 1 92 ? -7.461 -4.360 -4.927 1.00 88.75 92 TYR A C 1
ATOM 701 O O . TYR A 1 92 ? -8.616 -4.086 -4.607 1.00 88.75 92 TYR A O 1
ATOM 709 N N . ALA A 1 93 ? -6.421 -4.002 -4.172 1.00 87.50 93 ALA A N 1
ATOM 710 C CA . ALA A 1 93 ? -6.586 -3.266 -2.924 1.00 87.50 93 ALA A CA 1
ATOM 711 C C . ALA A 1 93 ? -7.100 -1.836 -3.160 1.00 87.50 93 ALA A C 1
ATOM 713 O O . ALA A 1 93 ? -8.028 -1.404 -2.478 1.00 87.50 93 ALA A O 1
ATOM 714 N N . VAL A 1 94 ? -6.548 -1.136 -4.155 1.00 87.50 94 VAL A N 1
ATOM 715 C CA . VAL A 1 94 ? -6.964 0.217 -4.554 1.00 87.50 94 VAL A CA 1
ATOM 716 C C . VAL A 1 94 ? -8.420 0.245 -5.014 1.00 87.50 94 VAL A C 1
ATOM 718 O O . VAL A 1 94 ? -9.161 1.147 -4.634 1.00 87.50 94 VAL A O 1
ATOM 721 N N . ALA A 1 95 ? -8.872 -0.759 -5.769 1.00 85.12 95 ALA A N 1
ATOM 722 C CA . ALA A 1 95 ? -10.256 -0.842 -6.240 1.00 85.12 95 ALA A CA 1
ATOM 723 C C . ALA A 1 95 ? -11.289 -0.897 -5.097 1.00 85.12 95 ALA A C 1
ATOM 725 O O . ALA A 1 95 ? -12.464 -0.600 -5.304 1.00 85.12 95 ALA A O 1
ATOM 726 N N . ARG A 1 96 ? -10.862 -1.258 -3.880 1.00 81.56 96 ARG A N 1
ATOM 727 C CA . ARG A 1 96 ? -11.715 -1.296 -2.685 1.00 81.56 96 ARG A CA 1
ATOM 728 C C . ARG A 1 96 ? -11.761 0.036 -1.933 1.00 81.56 96 ARG A C 1
ATOM 730 O O . ARG A 1 96 ? -12.544 0.166 -0.995 1.00 81.56 96 ARG A O 1
ATOM 737 N N . CYS A 1 97 ? -10.967 1.028 -2.334 1.00 78.25 97 CYS A N 1
ATOM 738 C CA . CYS A 1 97 ? -11.036 2.380 -1.794 1.00 78.25 97 CYS A CA 1
ATOM 739 C C . CYS A 1 97 ? -12.259 3.120 -2.365 1.00 78.25 97 CYS A C 1
ATOM 741 O O . CYS A 1 97 ? -12.368 3.339 -3.571 1.00 78.25 97 CYS A O 1
ATOM 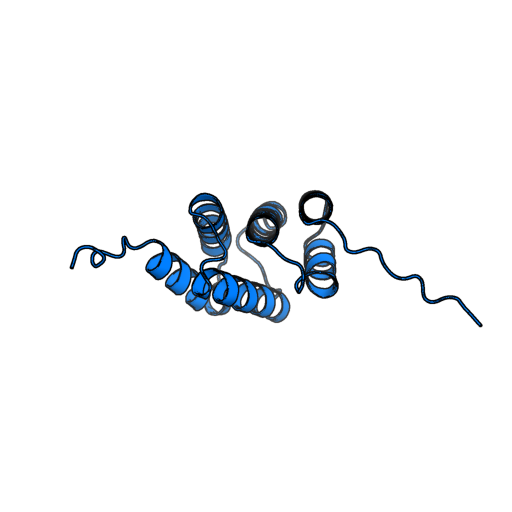743 N N . THR A 1 98 ? -13.179 3.541 -1.494 1.00 73.56 98 THR A N 1
ATOM 744 C CA . THR A 1 98 ? -14.413 4.262 -1.858 1.00 73.56 98 THR A CA 1
ATOM 745 C C . THR A 1 98 ? -14.438 5.681 -1.283 1.00 73.56 98 THR A C 1
ATOM 747 O O . THR A 1 98 ? -13.629 6.044 -0.432 1.00 73.56 98 THR A O 1
ATOM 750 N N . GLY A 1 99 ? -15.371 6.518 -1.747 1.00 75.88 99 GLY A N 1
ATOM 751 C CA . GLY A 1 99 ? -15.515 7.889 -1.245 1.00 75.88 99 GLY A CA 1
ATOM 752 C C . GLY A 1 99 ? -14.279 8.753 -1.527 1.00 75.88 99 GLY A C 1
ATOM 753 O O . GLY A 1 99 ? -13.696 8.666 -2.609 1.00 75.88 99 GLY A O 1
ATOM 754 N N . LYS A 1 100 ? -13.861 9.577 -0.556 1.00 73.19 100 LYS A N 1
ATOM 755 C CA . LYS A 1 100 ? -12.691 10.469 -0.688 1.00 73.19 100 LYS A CA 1
ATOM 756 C C . LYS A 1 100 ? -11.384 9.709 -0.940 1.00 73.19 100 LYS A C 1
ATOM 758 O O . LYS A 1 100 ? -10.560 10.172 -1.722 1.00 73.19 100 LYS A O 1
ATOM 763 N N . ALA A 1 101 ? -11.247 8.498 -0.397 1.00 74.31 101 ALA A N 1
ATOM 764 C CA . ALA A 1 101 ? -10.097 7.623 -0.629 1.00 74.31 101 ALA A CA 1
ATOM 765 C C . ALA A 1 101 ? -9.862 7.301 -2.119 1.00 74.31 101 ALA A C 1
ATOM 767 O O . ALA A 1 101 ? -8.723 7.093 -2.544 1.00 74.31 101 ALA A O 1
ATOM 768 N N . ARG A 1 102 ? -10.923 7.300 -2.939 1.00 79.88 102 ARG A N 1
ATOM 769 C CA . ARG A 1 102 ? -10.813 7.096 -4.390 1.00 79.88 102 ARG A CA 1
ATOM 770 C C . ARG A 1 102 ? -10.061 8.238 -5.074 1.00 79.88 102 ARG A C 1
ATOM 772 O O . ARG A 1 102 ? -9.297 7.988 -6.003 1.00 79.88 102 ARG A O 1
ATOM 779 N N . LEU A 1 103 ? -10.230 9.477 -4.611 1.00 82.06 103 LEU A N 1
ATOM 780 C CA . LEU A 1 103 ? -9.551 10.640 -5.194 1.00 82.06 103 LEU A CA 1
ATOM 781 C C . LEU A 1 103 ? -8.029 10.518 -5.047 1.00 82.06 103 LEU A C 1
ATOM 783 O O . LEU A 1 103 ? -7.298 10.768 -6.000 1.00 82.06 103 LEU A O 1
ATOM 787 N N . TYR A 1 104 ? -7.559 10.043 -3.892 1.00 82.56 104 TYR A N 1
ATOM 788 C CA . TYR A 1 104 ? -6.127 9.869 -3.621 1.00 82.56 104 TYR A CA 1
ATOM 789 C C . TYR A 1 104 ? -5.507 8.676 -4.352 1.00 82.56 104 TYR A C 1
ATOM 791 O O . TYR A 1 104 ? -4.315 8.677 -4.648 1.00 82.56 104 TYR A O 1
ATOM 799 N N . THR A 1 105 ? -6.306 7.654 -4.655 1.00 85.00 105 THR A N 1
ATOM 800 C CA . THR A 1 105 ? -5.823 6.407 -5.264 1.00 85.00 105 THR A CA 1
ATOM 801 C C . THR A 1 105 ? -6.007 6.346 -6.781 1.00 85.00 105 THR A C 1
ATOM 803 O O . THR A 1 105 ? -5.373 5.520 -7.435 1.00 85.00 105 THR A O 1
ATOM 806 N N . THR A 1 106 ? -6.793 7.252 -7.371 1.00 87.81 106 THR A N 1
ATOM 807 C CA . THR A 1 106 ? -6.998 7.329 -8.830 1.00 87.81 106 THR A CA 1
ATOM 808 C C . THR A 1 106 ? -5.685 7.494 -9.615 1.00 87.81 106 THR A C 1
ATOM 810 O O . THR A 1 106 ? -5.485 6.737 -10.566 1.00 87.81 106 THR A O 1
ATOM 813 N N . PRO A 1 107 ? -4.741 8.378 -9.224 1.00 91.25 107 PRO A N 1
ATOM 814 C CA . PRO A 1 107 ? -3.462 8.496 -9.932 1.00 91.25 107 PRO A CA 1
ATOM 815 C C . PRO A 1 107 ? -2.621 7.214 -9.886 1.00 91.25 107 PRO A C 1
ATOM 817 O O . PRO A 1 107 ? -1.955 6.876 -10.861 1.00 91.25 107 PRO A O 1
ATOM 820 N N . LEU A 1 108 ? -2.666 6.481 -8.768 1.00 92.56 108 LEU A N 1
ATOM 821 C CA . LEU A 1 108 ? -2.005 5.181 -8.640 1.00 92.56 108 LEU A CA 1
ATOM 822 C C . LEU A 1 108 ? -2.659 4.139 -9.556 1.00 92.56 108 LEU A C 1
ATOM 824 O O . LEU A 1 108 ? -1.956 3.384 -10.219 1.00 92.56 108 LEU A O 1
ATOM 828 N N . PHE A 1 109 ? -3.991 4.112 -9.623 1.00 89.75 109 PHE A N 1
ATOM 829 C CA . PHE A 1 109 ? -4.710 3.187 -10.497 1.00 89.75 109 PHE A CA 1
ATOM 830 C C . PHE A 1 109 ? -4.376 3.419 -11.979 1.00 89.75 109 PHE A C 1
ATOM 832 O O . PHE A 1 109 ? -4.146 2.453 -12.702 1.00 89.75 109 PHE A O 1
ATOM 839 N N . SER A 1 110 ? -4.270 4.684 -12.407 1.00 91.44 110 SER A N 1
ATOM 840 C CA . SER A 1 110 ? -3.822 5.039 -13.764 1.00 91.44 110 SER A CA 1
ATOM 841 C C . SER A 1 110 ? -2.404 4.541 -14.038 1.00 91.44 110 SER A C 1
ATOM 843 O O . SER A 1 110 ? -2.190 3.841 -15.017 1.00 91.44 110 SER A O 1
ATOM 845 N N . ALA A 1 111 ? -1.457 4.812 -13.133 1.00 92.50 111 ALA A N 1
ATOM 846 C CA . ALA A 1 111 ? -0.073 4.371 -13.303 1.00 92.50 111 ALA A CA 1
ATOM 847 C C . ALA A 1 111 ? 0.046 2.840 -13.405 1.00 92.50 111 ALA A C 1
ATOM 849 O O . ALA A 1 111 ? 0.853 2.328 -14.178 1.00 92.50 111 ALA A O 1
ATOM 850 N N . ILE A 1 112 ? -0.770 2.092 -12.651 1.00 91.94 112 ILE A N 1
ATOM 851 C CA . ILE A 1 112 ? -0.812 0.627 -12.754 1.00 91.94 112 ILE A CA 1
ATOM 852 C C . ILE A 1 112 ? -1.368 0.190 -14.110 1.00 91.94 112 ILE A C 1
ATOM 854 O O . ILE A 1 112 ? -0.833 -0.752 -14.692 1.00 91.94 112 ILE A O 1
ATOM 858 N N . ALA A 1 113 ? -2.420 0.844 -14.609 1.00 89.81 113 ALA A N 1
ATOM 859 C CA . ALA A 1 113 ? -2.975 0.546 -15.925 1.00 89.81 113 ALA A CA 1
ATOM 860 C C . ALA A 1 113 ? -1.927 0.773 -17.024 1.00 89.81 113 ALA A C 1
ATOM 862 O O . ALA A 1 113 ? -1.693 -0.133 -17.821 1.00 89.81 113 ALA A O 1
ATOM 863 N N . ASP A 1 114 ? -1.229 1.909 -16.988 1.00 90.12 114 ASP A N 1
ATOM 864 C CA . ASP A 1 114 ? -0.163 2.244 -17.935 1.00 90.12 114 ASP A CA 1
ATOM 865 C C . ASP A 1 114 ? 0.974 1.212 -17.877 1.00 90.12 114 ASP A C 1
ATOM 867 O O . ASP A 1 114 ? 1.356 0.648 -18.900 1.00 90.12 114 ASP A O 1
ATOM 871 N N . ALA A 1 115 ? 1.448 0.861 -16.676 1.00 87.94 115 ALA A N 1
ATOM 872 C CA . ALA A 1 115 ? 2.487 -0.156 -16.486 1.00 87.94 115 ALA A CA 1
ATOM 873 C C . ALA A 1 115 ? 2.048 -1.580 -16.884 1.00 87.94 115 ALA A C 1
ATOM 875 O O . ALA A 1 115 ? 2.893 -2.439 -17.130 1.00 87.94 115 ALA A O 1
ATOM 876 N N . SER A 1 116 ? 0.738 -1.843 -16.928 1.00 83.12 116 SER A N 1
ATOM 877 C CA . SER A 1 116 ? 0.169 -3.140 -17.316 1.00 83.12 116 SER A CA 1
ATOM 878 C C . SER A 1 116 ? -0.136 -3.232 -18.810 1.00 83.12 116 SER A C 1
ATOM 880 O O . SER A 1 116 ? -0.427 -4.325 -19.301 1.00 83.12 116 SER A O 1
ATOM 882 N N . THR A 1 117 ? -0.082 -2.116 -19.545 1.00 81.19 117 THR A N 1
ATOM 883 C CA . THR A 1 117 ? -0.174 -2.174 -21.002 1.00 81.19 117 THR A CA 1
ATOM 884 C C . THR A 1 117 ? 1.091 -2.822 -21.564 1.00 81.19 117 THR A C 1
ATOM 886 O O . THR A 1 117 ? 2.202 -2.447 -21.179 1.00 81.19 117 THR A O 1
ATOM 889 N N . PRO A 1 118 ? 0.966 -3.808 -22.470 1.00 63.94 118 PRO A N 1
ATOM 890 C CA . PRO A 1 118 ? 2.117 -4.287 -23.214 1.00 63.94 118 PRO A CA 1
ATOM 891 C C . PRO A 1 118 ? 2.760 -3.083 -23.900 1.00 63.94 118 PRO A C 1
ATOM 893 O O . PRO A 1 118 ? 2.092 -2.394 -24.674 1.00 63.94 118 PRO A O 1
ATOM 896 N N . GLN A 1 119 ? 4.040 -2.818 -23.631 1.00 56.38 119 GLN A N 1
ATOM 897 C CA . GLN A 1 119 ? 4.807 -1.871 -24.433 1.00 56.38 119 GLN A CA 1
ATOM 898 C C . GLN A 1 119 ? 4.893 -2.460 -25.843 1.00 56.38 119 GLN A C 1
ATOM 900 O O . GLN A 1 119 ? 5.797 -3.224 -26.160 1.00 56.38 119 GLN A O 1
ATOM 905 N N . ALA A 1 120 ? 3.919 -2.143 -26.695 1.00 44.38 120 ALA A N 1
ATOM 906 C CA . ALA A 1 120 ? 3.807 -2.649 -28.061 1.00 44.38 120 ALA A CA 1
ATOM 907 C C . ALA A 1 120 ? 4.915 -2.120 -28.999 1.00 44.38 120 ALA A C 1
ATOM 909 O O . ALA A 1 120 ? 4.785 -2.189 -30.216 1.00 44.38 120 ALA A O 1
ATOM 910 N N . TYR A 1 121 ? 6.017 -1.600 -28.454 1.00 46.06 121 TYR A N 1
ATOM 911 C CA . TYR A 1 121 ? 7.108 -0.977 -29.190 1.00 46.06 121 TYR A CA 1
ATOM 912 C C . TYR A 1 121 ? 8.463 -1.326 -28.567 1.00 46.06 121 TYR A C 1
ATOM 914 O O . TYR A 1 121 ? 9.122 -0.486 -27.964 1.00 46.06 121 TYR A O 1
ATOM 922 N N . ALA A 1 122 ? 8.895 -2.573 -28.745 1.00 44.75 122 ALA A N 1
ATOM 923 C CA . ALA A 1 122 ? 10.302 -2.958 -28.614 1.00 44.75 122 ALA A CA 1
ATOM 924 C C . ALA A 1 122 ? 10.671 -4.056 -29.628 1.00 44.75 122 ALA A C 1
ATOM 926 O O . ALA A 1 122 ? 11.325 -5.038 -29.303 1.00 44.75 122 ALA A O 1
ATOM 927 N N . PHE A 1 123 ? 10.222 -3.886 -30.872 1.00 41.59 123 PHE A N 1
ATOM 928 C CA . PHE A 1 123 ? 10.856 -4.481 -32.047 1.00 41.59 123 PHE A CA 1
ATOM 929 C C . PHE A 1 123 ? 11.001 -3.359 -33.079 1.00 41.59 123 PHE A C 1
ATOM 931 O O . PHE A 1 123 ? 10.101 -3.107 -33.878 1.00 41.59 123 PHE A O 1
ATOM 938 N N . LYS A 1 124 ? 12.099 -2.615 -32.980 1.00 38.75 124 LYS A N 1
ATOM 939 C CA . LYS A 1 124 ? 12.667 -1.838 -34.081 1.00 38.75 124 LYS A CA 1
ATOM 940 C C . LYS A 1 124 ? 14.105 -2.283 -34.251 1.00 38.75 124 LYS A C 1
ATOM 942 O O . LYS A 1 124 ? 14.758 -2.471 -33.201 1.00 38.75 124 LYS A O 1
#

Organism: Chrysotila carterae (NCBI:txid13221)

Foldseek 3Di:
DDDDPPPPPQDQVNLLVLLQVQPAPVSNLVSCVVCVVVHFLSNLLSSLLNNLVRCPDADDPPQVSLLVSLVSLLVCLVVVRHDPVSLVSNLVSLVSHDDSSVVSNVSSNVSSVVSPDPPPDDDD

pLDDT: mean 81.96, std 15.67, range [38.75, 95.44]